Protein AF-A0A1J5WP94-F1 (afdb_monomer_lite)

Sequence (163 aa):
IWAGRVNILELTGYAIQILPKLRIHEENVMEKLWLNADKTEHTSEILKTENNSIWAGRVNILELIGYAIQILPKLRIHEENEMEMFYLNAGQGEHIDEVLEMKNSSIWAGRVKKLSFSDYAIEILPKLRIHGDNVMECFTLDADKTEHTSEILKTENNSIWAG

Secondary structure (DSSP, 8-state):
-EEES-SEEEEEGGGGGGGGG-EE-TT-EEEEEEEEESSGGGTHHHHTSPTT-EEEEEEEEEEEEEGGGGGGGGEEE-TT-EEEEEEEEESSGGGGHHHHTSPTT-EEEEEEEEEEEEEGGGGGGGGEEE-TT---SEEEEE-SSGGGGTTGGGSPTT-----

pLDDT: mean 95.81, std 5.1, range [58.09, 98.88]

Structure (mmCIF, N/CA/C/O backbone):
data_AF-A0A1J5WP94-F1
#
_entry.id   AF-A0A1J5WP94-F1
#
loop_
_atom_site.group_PDB
_atom_site.id
_atom_site.type_symbol
_atom_site.label_atom_id
_atom_site.label_alt_id
_atom_site.label_comp_id
_atom_site.label_asym_id
_atom_site.label_entity_id
_atom_site.label_seq_id
_atom_site.pdbx_PDB_ins_code
_atom_site.Cartn_x
_atom_site.Cartn_y
_atom_site.Cartn_z
_atom_site.occupancy
_atom_site.B_iso_or_equiv
_atom_site.auth_seq_id
_atom_site.auth_comp_id
_atom_site.auth_asym_id
_atom_site.auth_atom_id
_atom_site.pdbx_PDB_model_num
ATOM 1 N N . ILE A 1 1 ? 17.666 1.759 -13.292 1.00 93.44 1 ILE A N 1
ATOM 2 C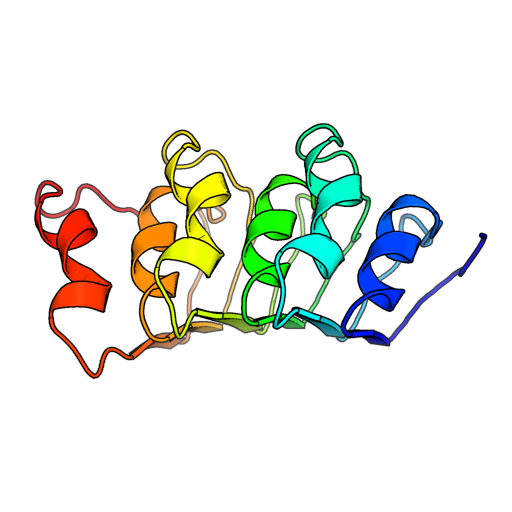 CA . ILE A 1 1 ? 17.885 0.349 -13.686 1.00 93.44 1 ILE A CA 1
ATOM 3 C C . ILE A 1 1 ? 16.705 -0.055 -14.558 1.00 93.44 1 ILE A C 1
ATOM 5 O O . ILE A 1 1 ? 15.580 0.086 -14.101 1.00 93.44 1 ILE A O 1
ATOM 9 N N . TRP A 1 2 ? 16.922 -0.449 -15.816 1.00 92.94 2 TRP A N 1
ATOM 10 C CA . TRP A 1 2 ? 15.832 -0.956 -16.661 1.00 92.94 2 TRP A CA 1
ATOM 11 C C . TRP A 1 2 ? 15.573 -2.418 -16.311 1.00 92.94 2 TRP A C 1
ATOM 13 O O . TRP A 1 2 ? 16.458 -3.246 -16.503 1.00 92.94 2 TRP A O 1
ATOM 23 N N . ALA A 1 3 ? 14.396 -2.704 -15.756 1.00 92.81 3 ALA A N 1
ATOM 24 C CA . ALA A 1 3 ? 13.982 -4.058 -15.394 1.00 92.81 3 ALA A CA 1
ATOM 25 C C . ALA A 1 3 ? 13.162 -4.726 -16.510 1.00 92.81 3 ALA A C 1
ATOM 27 O O . ALA A 1 3 ? 13.008 -5.942 -16.517 1.00 92.81 3 ALA A O 1
ATOM 28 N N . GLY A 1 4 ? 12.658 -3.944 -17.474 1.00 93.75 4 GLY A N 1
ATOM 29 C CA . GLY A 1 4 ? 11.811 -4.467 -18.538 1.00 93.75 4 GLY A CA 1
ATOM 30 C C . GLY A 1 4 ? 10.447 -4.891 -18.009 1.00 93.75 4 GLY A C 1
ATOM 31 O O . GLY A 1 4 ? 9.820 -4.165 -17.235 1.00 93.75 4 GLY A O 1
ATOM 32 N N . ARG A 1 5 ? 9.982 -6.058 -18.457 1.00 94.38 5 ARG A N 1
ATOM 33 C CA . ARG A 1 5 ? 8.777 -6.695 -17.925 1.00 94.38 5 ARG A CA 1
ATOM 34 C C . ARG A 1 5 ? 9.162 -7.562 -16.734 1.00 94.38 5 ARG A C 1
ATOM 36 O O . ARG A 1 5 ? 10.050 -8.403 -16.848 1.00 94.38 5 ARG A O 1
ATOM 43 N N . VAL A 1 6 ? 8.493 -7.348 -15.613 1.00 96.56 6 VAL A N 1
ATOM 44 C CA . VAL A 1 6 ? 8.746 -8.030 -14.347 1.00 96.56 6 VAL A CA 1
ATOM 45 C C . VAL A 1 6 ? 7.481 -8.780 -13.968 1.00 96.56 6 VAL A C 1
ATOM 47 O O . VAL A 1 6 ? 6.450 -8.162 -13.712 1.00 96.56 6 VAL A O 1
ATOM 50 N N . ASN A 1 7 ? 7.567 -10.111 -13.950 1.00 97.38 7 ASN A N 1
ATOM 51 C CA . ASN A 1 7 ? 6.443 -10.958 -13.560 1.00 97.38 7 ASN A CA 1
ATOM 52 C C . ASN A 1 7 ? 6.232 -10.943 -12.040 1.00 97.38 7 ASN A C 1
ATOM 54 O O . ASN A 1 7 ? 5.112 -10.813 -11.571 1.00 97.38 7 ASN A O 1
ATOM 58 N N . ILE A 1 8 ? 7.316 -11.052 -11.271 1.00 98.38 8 ILE A N 1
ATOM 59 C CA . ILE A 1 8 ? 7.300 -11.070 -9.807 1.00 98.38 8 ILE A CA 1
ATOM 60 C C . ILE A 1 8 ? 8.401 -10.130 -9.317 1.00 98.38 8 ILE A C 1
ATOM 62 O O . ILE A 1 8 ? 9.544 -10.238 -9.771 1.00 98.38 8 ILE A O 1
ATOM 66 N N . LEU A 1 9 ? 8.061 -9.215 -8.411 1.00 98.44 9 LEU A N 1
ATOM 67 C CA . LEU A 1 9 ? 9.007 -8.341 -7.725 1.00 98.44 9 LEU A CA 1
ATOM 68 C C . LEU A 1 9 ? 8.888 -8.542 -6.216 1.00 98.44 9 LEU A C 1
ATOM 70 O O . LEU A 1 9 ? 7.891 -8.161 -5.609 1.00 98.44 9 LEU A O 1
ATOM 74 N N . GLU A 1 10 ? 9.936 -9.102 -5.623 1.00 98.56 10 GLU A N 1
ATOM 75 C CA . GLU A 1 10 ? 10.045 -9.334 -4.184 1.00 98.56 10 GLU A CA 1
ATOM 76 C C . GLU A 1 10 ? 11.233 -8.540 -3.645 1.00 98.56 10 GLU A C 1
ATOM 78 O O . GLU A 1 10 ? 12.365 -8.731 -4.095 1.00 98.56 10 GLU A O 1
ATOM 83 N N . LEU A 1 11 ? 10.990 -7.629 -2.701 1.00 98.44 11 LEU A N 1
ATOM 84 C CA . LEU A 1 11 ? 12.043 -6.835 -2.068 1.00 98.44 11 LEU A CA 1
ATOM 85 C C . LEU A 1 11 ? 11.895 -6.882 -0.549 1.00 98.44 11 LEU A C 1
ATOM 87 O O . LEU A 1 11 ? 10.826 -6.612 -0.002 1.00 98.44 11 LEU A O 1
ATOM 91 N N . THR A 1 12 ? 12.997 -7.176 0.136 1.00 98.38 12 THR A N 1
ATOM 92 C CA . THR A 1 12 ? 13.055 -7.241 1.598 1.00 98.38 12 THR A CA 1
ATOM 93 C C . THR A 1 12 ? 14.140 -6.344 2.159 1.00 98.38 12 THR A C 1
ATOM 95 O O . THR A 1 12 ? 15.204 -6.159 1.558 1.00 98.38 12 THR A O 1
ATOM 98 N N . GLY A 1 13 ? 13.874 -5.781 3.333 1.00 98.12 13 GLY A N 1
ATOM 99 C CA . GLY A 1 13 ? 14.828 -4.943 4.046 1.00 98.12 13 GLY A CA 1
ATOM 100 C C . GLY A 1 13 ? 15.383 -3.806 3.182 1.00 98.12 13 GLY A C 1
ATOM 101 O O . GLY A 1 13 ? 14.651 -3.168 2.429 1.00 98.12 13 GLY A O 1
ATOM 102 N N . TYR A 1 14 ? 16.698 -3.575 3.225 1.00 97.69 14 TYR A N 1
ATOM 103 C CA . TYR A 1 14 ? 17.348 -2.522 2.430 1.00 97.69 14 TYR A CA 1
ATOM 104 C C . TYR A 1 14 ? 17.183 -2.662 0.907 1.00 97.69 14 TYR A C 1
ATOM 106 O O . TYR A 1 14 ? 17.337 -1.666 0.198 1.00 97.69 14 TYR A O 1
ATOM 114 N N . ALA A 1 15 ? 16.845 -3.847 0.378 1.00 98.06 15 ALA A N 1
ATOM 115 C CA . ALA A 1 15 ? 16.587 -4.001 -1.055 1.00 98.06 15 ALA A CA 1
ATOM 116 C C . ALA A 1 15 ? 15.371 -3.180 -1.500 1.00 98.06 15 ALA A C 1
ATOM 118 O O . ALA A 1 15 ? 15.317 -2.728 -2.637 1.00 98.06 15 ALA A O 1
ATOM 119 N N . ILE A 1 16 ? 14.425 -2.901 -0.606 1.00 98.06 16 ILE A N 1
ATOM 120 C CA . ILE A 1 16 ? 13.269 -2.060 -0.919 1.00 98.06 16 ILE A CA 1
ATOM 121 C C . ILE A 1 16 ? 13.703 -0.705 -1.492 1.00 98.06 16 ILE A C 1
ATOM 123 O O . ILE A 1 16 ? 13.122 -0.255 -2.477 1.00 98.06 16 ILE A O 1
ATOM 127 N N . GLN A 1 17 ? 14.797 -0.114 -0.997 1.00 96.56 17 GLN A N 1
ATOM 128 C CA . GLN A 1 17 ? 15.313 1.186 -1.446 1.00 96.56 17 GLN A CA 1
ATOM 129 C C . GLN A 1 17 ? 15.704 1.247 -2.936 1.00 96.56 17 GLN A C 1
ATOM 131 O O . GLN A 1 17 ? 15.890 2.340 -3.479 1.00 96.56 17 GLN A O 1
ATOM 136 N N . ILE A 1 18 ? 15.833 0.108 -3.631 1.00 96.56 18 ILE A N 1
ATOM 137 C CA . ILE A 1 18 ? 16.060 0.110 -5.083 1.00 96.56 18 ILE A CA 1
ATOM 138 C C . ILE A 1 18 ? 14.782 0.359 -5.888 1.00 96.56 18 ILE A C 1
ATOM 140 O O . ILE A 1 18 ? 14.888 0.700 -7.066 1.00 96.56 18 ILE A O 1
ATOM 144 N N . LEU A 1 19 ? 13.599 0.242 -5.276 1.00 96.75 19 LEU A N 1
ATOM 145 C CA . LEU A 1 19 ? 12.305 0.333 -5.949 1.00 96.75 19 LEU A CA 1
ATOM 146 C C . LEU A 1 19 ? 12.144 1.618 -6.791 1.00 96.75 19 LEU A C 1
ATOM 148 O O . LEU A 1 19 ? 11.852 1.482 -7.979 1.00 96.75 19 LEU A O 1
ATOM 152 N N . PRO A 1 20 ? 12.451 2.842 -6.301 1.00 96.19 20 PRO A N 1
ATOM 153 C CA . PRO A 1 20 ? 12.352 4.056 -7.125 1.00 96.19 20 PRO A CA 1
ATOM 154 C C . PRO A 1 20 ? 13.340 4.092 -8.301 1.00 96.19 20 PRO A C 1
ATOM 156 O O . PRO A 1 20 ? 13.196 4.881 -9.233 1.00 96.19 20 PRO A O 1
ATOM 159 N N . LYS A 1 21 ? 14.391 3.262 -8.261 1.00 95.69 21 LYS A N 1
ATOM 160 C CA . LYS A 1 21 ? 15.405 3.169 -9.320 1.00 95.69 21 LYS A CA 1
ATOM 161 C C . LYS A 1 21 ? 15.035 2.140 -10.384 1.00 95.69 21 LYS A C 1
ATOM 163 O O . LYS A 1 21 ? 15.693 2.119 -11.434 1.00 95.69 21 LYS A O 1
ATOM 168 N N . LEU A 1 22 ? 14.047 1.282 -10.136 1.00 95.44 22 LEU A N 1
ATOM 169 C CA . LEU A 1 22 ? 13.553 0.321 -11.113 1.00 95.44 22 LEU A CA 1
ATOM 170 C C . LEU A 1 22 ? 12.666 1.036 -12.131 1.00 95.44 22 LEU A C 1
ATOM 172 O O . LEU A 1 22 ? 11.748 1.772 -11.794 1.00 95.44 22 LEU A O 1
ATOM 176 N N . ARG A 1 23 ? 12.958 0.813 -13.409 1.00 94.38 23 ARG A N 1
ATOM 177 C CA . ARG A 1 23 ? 12.088 1.193 -14.517 1.00 94.38 23 ARG A CA 1
ATOM 178 C C . ARG A 1 23 ? 11.430 -0.079 -15.028 1.00 94.38 23 ARG A C 1
ATOM 180 O O . ARG A 1 23 ? 12.096 -0.895 -15.670 1.00 94.38 23 ARG A O 1
ATOM 187 N N . ILE A 1 24 ? 10.161 -0.240 -14.678 1.00 95.00 24 ILE A N 1
ATOM 188 C CA . ILE A 1 24 ? 9.281 -1.306 -15.152 1.00 95.00 24 ILE A CA 1
ATOM 189 C C . ILE A 1 24 ? 8.575 -0.796 -16.409 1.00 95.00 24 ILE A C 1
ATOM 191 O O . ILE A 1 24 ? 8.262 0.391 -16.512 1.00 95.00 24 ILE A O 1
ATOM 195 N N . HIS A 1 25 ? 8.373 -1.678 -17.383 1.00 94.12 25 HIS A N 1
ATOM 196 C CA . HIS A 1 25 ? 7.658 -1.354 -18.612 1.00 94.12 25 HIS A CA 1
ATOM 197 C C . HIS A 1 25 ? 6.246 -0.817 -18.315 1.00 94.12 25 HIS A C 1
ATOM 199 O O . HIS A 1 25 ? 5.583 -1.292 -17.397 1.00 94.12 25 HIS A O 1
ATOM 205 N N . GLU A 1 26 ? 5.776 0.164 -19.089 1.00 90.31 26 GLU A N 1
ATOM 206 C CA . GLU A 1 26 ? 4.457 0.792 -18.888 1.00 90.31 26 GLU A CA 1
ATOM 207 C C . GLU A 1 26 ? 3.314 -0.234 -18.982 1.00 90.31 26 GLU A C 1
ATOM 209 O O . GLU A 1 26 ? 2.532 -0.369 -18.050 1.00 90.31 26 GLU A O 1
ATOM 214 N N . GLU A 1 27 ? 3.341 -1.078 -20.015 1.00 91.44 27 GLU A N 1
ATOM 215 C CA . GLU A 1 27 ? 2.422 -2.215 -20.207 1.00 91.44 27 GLU A CA 1
ATOM 216 C C . GLU A 1 27 ? 2.740 -3.465 -19.358 1.00 91.44 27 GLU A C 1
ATOM 218 O O . GLU A 1 27 ? 2.383 -4.585 -19.730 1.00 91.44 27 GLU A O 1
ATOM 223 N N . ASN A 1 28 ? 3.497 -3.340 -18.264 1.00 93.56 28 ASN A N 1
ATOM 224 C CA . ASN A 1 28 ? 3.779 -4.497 -17.419 1.00 93.56 28 ASN A CA 1
ATOM 225 C C . ASN A 1 28 ? 2.536 -4.909 -16.622 1.00 93.56 28 ASN A C 1
ATOM 227 O O . ASN A 1 28 ? 1.967 -4.102 -15.885 1.00 93.56 28 ASN A O 1
ATOM 231 N N . VAL A 1 29 ? 2.192 -6.191 -16.720 1.00 96.00 29 VAL A N 1
ATOM 232 C CA . VAL A 1 29 ? 1.231 -6.861 -15.842 1.00 96.00 29 VAL A CA 1
ATOM 233 C C . VAL A 1 29 ? 2.034 -7.762 -14.917 1.00 96.00 29 VAL A C 1
ATOM 235 O O . VAL A 1 29 ? 2.534 -8.804 -15.336 1.00 96.00 29 VAL A O 1
ATOM 238 N N . MET A 1 30 ? 2.240 -7.299 -13.690 1.00 97.81 30 MET A N 1
ATOM 239 C CA . MET A 1 30 ? 2.969 -8.016 -12.657 1.00 97.81 30 MET A CA 1
ATOM 240 C C . MET A 1 30 ? 2.024 -8.986 -11.958 1.00 97.81 30 MET A C 1
ATOM 242 O O . MET A 1 30 ? 0.971 -8.581 -11.474 1.00 97.81 30 MET A O 1
ATOM 246 N N . GLU A 1 31 ? 2.420 -10.248 -11.854 1.00 98.62 31 GLU A N 1
ATOM 247 C CA . GLU A 1 31 ? 1.684 -11.242 -11.080 1.00 98.62 31 GLU A CA 1
ATOM 248 C C . GLU A 1 31 ? 1.750 -10.930 -9.581 1.00 98.62 31 GLU A C 1
ATOM 250 O O . GLU A 1 31 ? 0.738 -10.986 -8.890 1.00 98.62 31 GLU A O 1
ATOM 255 N N . LYS A 1 32 ? 2.924 -10.546 -9.067 1.00 98.81 32 LYS A N 1
ATOM 256 C CA . LYS A 1 32 ? 3.094 -10.256 -7.638 1.00 98.81 32 LYS A CA 1
ATOM 257 C C . LYS A 1 32 ? 4.093 -9.137 -7.364 1.00 98.81 32 LYS A C 1
ATOM 259 O O . LYS A 1 32 ? 5.238 -9.212 -7.808 1.00 98.81 32 LYS A O 1
ATOM 264 N N . LEU A 1 33 ? 3.668 -8.158 -6.567 1.00 98.75 33 LEU A N 1
ATOM 265 C CA . LEU A 1 33 ? 4.523 -7.191 -5.882 1.00 98.75 33 LEU A CA 1
ATOM 266 C C . LEU A 1 33 ? 4.496 -7.487 -4.380 1.00 98.75 33 LEU A C 1
ATOM 268 O O . LEU A 1 33 ? 3.463 -7.323 -3.732 1.00 98.75 33 LEU A O 1
ATOM 272 N N . TRP A 1 34 ? 5.634 -7.903 -3.832 1.00 98.81 34 TRP A N 1
ATOM 273 C CA . TRP A 1 34 ? 5.780 -8.229 -2.416 1.00 98.81 34 TRP A CA 1
ATOM 274 C C . TRP A 1 34 ? 6.898 -7.415 -1.779 1.00 98.81 34 TRP A C 1
ATOM 276 O O . TRP A 1 34 ? 8.055 -7.500 -2.201 1.00 98.81 34 TRP A O 1
ATOM 286 N N . LEU A 1 35 ? 6.558 -6.634 -0.756 1.00 98.81 35 LEU A N 1
ATOM 287 C CA . LEU A 1 35 ? 7.509 -5.804 -0.022 1.00 98.81 35 LEU A CA 1
ATOM 288 C C . LEU A 1 35 ? 7.421 -6.113 1.476 1.00 98.81 35 LEU A C 1
ATOM 290 O O . LEU A 1 35 ? 6.339 -6.073 2.061 1.00 98.81 35 LEU A O 1
ATOM 294 N N . ASN A 1 36 ? 8.564 -6.375 2.109 1.00 98.69 36 ASN A N 1
ATOM 295 C CA . ASN A 1 36 ? 8.637 -6.643 3.546 1.00 98.69 36 ASN A CA 1
ATOM 296 C C . ASN A 1 36 ? 9.778 -5.861 4.212 1.00 98.69 36 ASN A C 1
ATOM 298 O O . ASN A 1 36 ? 10.953 -6.037 3.870 1.00 98.69 36 ASN A O 1
ATOM 302 N N . ALA A 1 37 ? 9.429 -5.014 5.179 1.00 98.50 37 ALA A N 1
ATOM 303 C CA . ALA A 1 37 ? 10.382 -4.256 5.978 1.00 98.50 37 ALA A CA 1
ATOM 304 C C . ALA A 1 37 ? 10.048 -4.352 7.469 1.00 98.50 37 ALA A C 1
ATOM 306 O O . ALA A 1 37 ? 8.992 -3.921 7.911 1.00 98.50 37 ALA A O 1
ATOM 307 N N . ASP A 1 38 ? 11.008 -4.829 8.250 1.00 97.56 38 ASP A N 1
ATOM 308 C CA . ASP A 1 38 ? 10.966 -4.959 9.712 1.00 97.56 38 ASP A CA 1
ATOM 309 C C . ASP A 1 38 ? 11.604 -3.769 10.453 1.00 97.56 38 ASP A C 1
ATOM 311 O O . ASP A 1 38 ? 11.635 -3.753 11.679 1.00 97.56 38 ASP A O 1
ATOM 315 N N . LYS A 1 39 ? 12.144 -2.779 9.727 1.00 97.69 39 LYS A N 1
ATOM 316 C CA . LYS A 1 39 ? 12.797 -1.594 10.300 1.00 97.69 39 LYS A CA 1
ATOM 317 C C . LYS A 1 39 ? 12.493 -0.334 9.502 1.00 97.69 39 LYS A C 1
ATOM 319 O O . LYS A 1 39 ? 12.413 -0.387 8.273 1.00 97.69 39 LYS A O 1
ATOM 324 N N . THR A 1 40 ? 12.426 0.804 10.187 1.00 96.38 40 THR A N 1
ATOM 325 C CA . THR A 1 40 ? 12.182 2.118 9.569 1.00 96.38 40 THR A CA 1
ATOM 326 C C . THR A 1 40 ? 13.257 2.505 8.537 1.00 96.38 40 THR A C 1
ATOM 328 O O . THR A 1 40 ? 12.963 3.090 7.493 1.00 96.38 40 THR A O 1
ATOM 331 N N . GLU A 1 41 ? 14.517 2.103 8.738 1.00 97.31 41 GLU A N 1
ATOM 332 C CA . GLU A 1 41 ? 15.621 2.428 7.826 1.00 97.31 41 GLU A CA 1
ATOM 333 C C . GLU A 1 41 ? 15.478 1.766 6.450 1.00 97.31 41 GLU A C 1
ATOM 335 O O . GLU A 1 41 ? 16.082 2.222 5.477 1.00 97.31 41 GLU A O 1
ATOM 340 N N . HIS A 1 42 ? 14.679 0.704 6.338 1.00 98.19 42 HIS A N 1
ATOM 341 C CA . HIS A 1 42 ? 14.441 0.014 5.073 1.00 98.19 42 HIS A CA 1
ATOM 342 C C . HIS A 1 42 ? 13.600 0.849 4.097 1.00 98.19 42 HIS A C 1
ATOM 344 O O . HIS A 1 42 ? 13.737 0.682 2.883 1.00 98.19 42 HIS A O 1
ATOM 350 N N . THR A 1 43 ? 12.786 1.783 4.600 1.00 97.19 43 THR A N 1
ATOM 351 C CA . THR A 1 43 ? 11.870 2.603 3.790 1.00 97.19 43 THR A CA 1
ATOM 352 C C . THR A 1 43 ? 12.212 4.094 3.794 1.00 97.19 43 THR A C 1
ATOM 354 O O . THR A 1 43 ? 11.775 4.806 2.892 1.00 97.19 43 THR A O 1
ATOM 357 N N . SER A 1 44 ? 13.049 4.562 4.724 1.00 94.75 44 SER A N 1
ATOM 358 C CA . SER A 1 44 ? 13.358 5.983 4.966 1.00 94.75 44 SER A CA 1
ATOM 359 C C . SER A 1 44 ? 13.650 6.834 3.719 1.00 94.75 44 SER A C 1
ATOM 361 O O . SER A 1 44 ? 13.134 7.943 3.596 1.00 94.75 44 SER A O 1
ATOM 363 N N . GLU A 1 45 ? 14.445 6.343 2.763 1.00 94.69 45 GLU A N 1
ATOM 364 C CA . GLU A 1 45 ? 14.742 7.084 1.526 1.00 94.69 45 GLU A CA 1
ATOM 365 C C . GLU A 1 45 ? 13.551 7.145 0.561 1.00 94.69 45 GLU A C 1
ATOM 367 O O . GLU A 1 45 ? 13.383 8.131 -0.154 1.00 94.69 45 GLU A O 1
ATOM 372 N N . ILE A 1 46 ? 12.703 6.116 0.549 1.00 96.81 46 ILE A N 1
ATOM 373 C CA . ILE A 1 46 ? 11.500 6.078 -0.289 1.00 96.81 46 ILE A CA 1
ATOM 374 C C . ILE A 1 46 ? 10.443 7.035 0.243 1.00 96.81 46 ILE A C 1
ATOM 376 O O . ILE A 1 46 ? 9.763 7.684 -0.546 1.00 96.81 46 ILE A O 1
ATOM 380 N N . LEU A 1 47 ? 10.315 7.167 1.562 1.00 96.25 47 LEU A N 1
ATOM 381 C CA . LEU A 1 47 ? 9.298 8.037 2.155 1.00 96.25 47 LEU A CA 1
ATOM 382 C C . LEU A 1 47 ? 9.490 9.515 1.789 1.00 96.25 47 LEU A C 1
ATOM 384 O O . LEU A 1 47 ? 8.517 10.259 1.713 1.00 96.25 47 LEU A O 1
ATOM 388 N N . LYS A 1 48 ? 10.723 9.911 1.446 1.00 96.00 48 LYS A N 1
ATOM 389 C CA . LYS A 1 48 ? 11.057 11.249 0.930 1.00 96.00 48 LYS A CA 1
ATOM 390 C C . LYS A 1 48 ? 10.557 11.504 -0.496 1.00 96.00 48 LYS A C 1
ATOM 392 O O . LYS A 1 48 ? 10.631 12.636 -0.968 1.00 96.00 48 LYS A O 1
ATOM 397 N N . THR A 1 49 ? 10.120 10.468 -1.213 1.00 96.69 49 THR A N 1
ATOM 398 C CA . THR A 1 49 ? 9.577 10.610 -2.568 1.00 96.69 49 THR A CA 1
ATOM 399 C C . THR A 1 49 ? 8.141 11.124 -2.536 1.00 96.69 49 THR A C 1
ATOM 401 O O . THR A 1 49 ? 7.422 10.982 -1.544 1.00 96.69 49 THR A O 1
ATOM 404 N N . GLU A 1 50 ? 7.715 11.739 -3.637 1.00 97.69 50 GLU A N 1
ATOM 405 C CA . GLU A 1 50 ? 6.339 12.204 -3.778 1.00 97.69 50 GLU A CA 1
ATOM 406 C C . GLU A 1 50 ? 5.362 11.021 -3.844 1.00 97.69 50 GLU A C 1
ATOM 408 O O . GLU A 1 50 ? 5.687 9.934 -4.335 1.00 97.69 50 GLU A O 1
ATOM 413 N N . ASN A 1 51 ? 4.134 11.240 -3.379 1.00 97.81 51 ASN A N 1
ATOM 414 C CA . ASN A 1 51 ? 3.065 10.257 -3.525 1.00 97.81 51 ASN A CA 1
ATOM 415 C C . ASN A 1 51 ? 2.800 9.977 -5.013 1.00 97.81 51 ASN A C 1
ATOM 417 O O . ASN A 1 51 ? 2.861 10.885 -5.841 1.00 97.81 51 ASN A O 1
ATOM 421 N N . ASN A 1 52 ? 2.476 8.730 -5.354 1.00 97.44 52 ASN A N 1
ATOM 422 C CA . ASN A 1 52 ? 2.304 8.270 -6.739 1.00 97.44 52 ASN A CA 1
ATOM 423 C C . ASN A 1 52 ? 3.531 8.487 -7.661 1.00 97.44 52 ASN A C 1
ATOM 425 O O . ASN A 1 52 ? 3.375 8.576 -8.883 1.00 97.44 52 ASN A O 1
ATOM 429 N N . SER A 1 53 ? 4.751 8.578 -7.121 1.00 97.56 53 SER A N 1
ATOM 430 C CA . SER A 1 53 ? 5.967 8.764 -7.933 1.00 97.56 53 SER A CA 1
ATOM 431 C C . SER A 1 53 ? 6.584 7.454 -8.442 1.00 97.56 53 SER A C 1
ATOM 433 O O . SER A 1 53 ? 7.334 7.468 -9.421 1.00 97.56 53 SER A O 1
ATOM 435 N N . ILE A 1 54 ? 6.258 6.312 -7.829 1.00 97.44 54 ILE A N 1
ATOM 436 C CA . ILE A 1 54 ? 6.852 5.008 -8.152 1.00 97.44 54 ILE A CA 1
ATOM 437 C C . ILE A 1 54 ? 5.892 4.202 -9.024 1.00 97.44 54 ILE A C 1
ATOM 439 O O . ILE A 1 54 ? 4.865 3.732 -8.550 1.00 97.44 54 ILE A O 1
ATOM 443 N N . TRP A 1 55 ? 6.227 3.993 -10.297 1.00 96.75 55 TRP A N 1
ATOM 444 C CA . TRP A 1 55 ? 5.386 3.203 -11.199 1.00 96.75 55 TRP A CA 1
ATOM 445 C C . TRP A 1 55 ? 5.395 1.709 -10.850 1.00 96.75 55 TRP A C 1
ATOM 447 O O . TRP A 1 55 ? 6.413 1.042 -11.034 1.00 96.75 55 TRP A O 1
ATOM 457 N N . ALA A 1 56 ? 4.249 1.187 -10.402 1.00 95.50 56 ALA A N 1
ATOM 458 C CA . ALA A 1 56 ? 4.030 -0.244 -10.175 1.00 95.50 56 ALA A CA 1
ATOM 459 C C . ALA A 1 56 ? 3.368 -0.942 -11.380 1.00 95.50 56 ALA A C 1
ATOM 461 O O . ALA A 1 56 ? 3.492 -2.155 -11.533 1.00 95.50 56 ALA A O 1
ATOM 462 N N . GLY A 1 57 ? 2.706 -0.180 -12.260 1.00 93.88 57 GLY A N 1
ATOM 463 C CA . GLY A 1 57 ? 1.985 -0.725 -13.410 1.00 93.88 57 GLY A CA 1
ATOM 464 C C . GLY A 1 57 ? 0.684 -1.410 -13.012 1.00 93.88 57 GLY A C 1
ATOM 465 O O . GLY A 1 57 ? -0.003 -0.957 -12.090 1.00 93.88 57 GLY A O 1
ATOM 466 N N . ARG A 1 58 ? 0.335 -2.480 -13.733 1.00 97.75 58 ARG A N 1
ATOM 467 C CA . ARG A 1 58 ? -0.743 -3.384 -13.329 1.00 97.75 58 ARG A CA 1
ATOM 468 C C . ARG A 1 58 ? -0.158 -4.467 -12.422 1.00 97.75 58 ARG A C 1
ATOM 470 O O . ARG A 1 58 ? 0.874 -5.044 -12.755 1.00 97.75 58 ARG A O 1
ATOM 477 N N . VAL A 1 59 ? -0.798 -4.724 -11.290 1.00 98.38 59 VAL A N 1
ATOM 478 C CA . VAL A 1 59 ? -0.366 -5.672 -10.259 1.00 98.38 59 VAL A CA 1
ATOM 479 C C . VAL A 1 59 ? -1.549 -6.570 -9.923 1.00 98.38 59 VAL A C 1
ATOM 481 O O . VAL A 1 59 ? -2.604 -6.064 -9.551 1.00 98.38 59 VAL A O 1
ATOM 484 N N . ASN A 1 60 ? -1.373 -7.882 -10.056 1.00 98.62 60 ASN A N 1
ATOM 485 C CA . ASN A 1 60 ? -2.403 -8.868 -9.747 1.00 98.62 60 ASN A CA 1
ATOM 486 C C . ASN A 1 60 ? -2.474 -9.147 -8.231 1.00 98.62 60 ASN A C 1
ATOM 488 O O . ASN A 1 60 ? -3.559 -9.149 -7.651 1.00 98.62 60 ASN A O 1
ATOM 492 N N . ILE A 1 61 ? -1.318 -9.307 -7.576 1.00 98.88 61 ILE A N 1
ATOM 493 C CA . ILE A 1 61 ? -1.195 -9.500 -6.123 1.00 98.88 61 ILE A CA 1
ATOM 494 C C . ILE A 1 61 ? -0.280 -8.428 -5.525 1.00 98.88 61 ILE A C 1
ATOM 496 O O . ILE A 1 61 ? 0.899 -8.347 -5.878 1.00 98.88 61 ILE A O 1
ATOM 500 N N . LEU A 1 62 ? -0.806 -7.633 -4.592 1.00 98.88 62 LEU A N 1
ATOM 501 C CA . LEU A 1 62 ? -0.043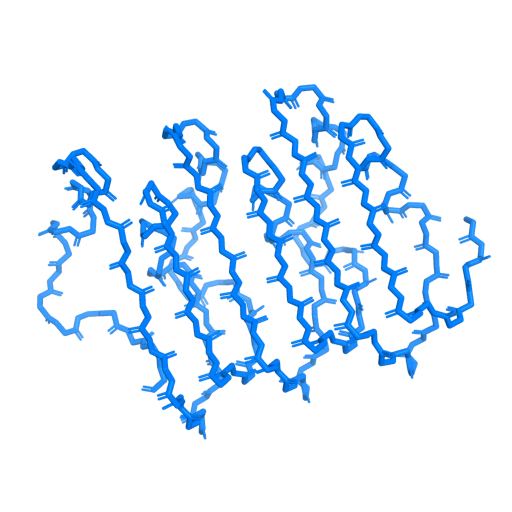 -6.667 -3.802 1.00 98.88 62 LEU A CA 1
ATOM 502 C C . LEU A 1 62 ? -0.003 -7.105 -2.337 1.00 98.88 62 LEU A C 1
ATOM 504 O O . LEU A 1 62 ? -1.038 -7.181 -1.681 1.00 98.88 62 LEU A O 1
ATOM 508 N N . GLU A 1 63 ? 1.197 -7.347 -1.820 1.00 98.88 63 GLU A N 1
ATOM 509 C CA . GLU A 1 63 ? 1.432 -7.761 -0.437 1.00 98.88 63 GLU A CA 1
ATOM 510 C C . GLU A 1 63 ? 2.478 -6.839 0.212 1.00 98.88 63 GLU A C 1
ATOM 512 O O . GLU A 1 63 ? 3.633 -6.799 -0.221 1.00 98.88 63 GLU A O 1
ATOM 517 N N . LEU A 1 64 ? 2.083 -6.104 1.257 1.00 98.88 64 LEU A N 1
ATOM 518 C CA . LEU A 1 64 ? 2.977 -5.221 2.017 1.00 98.88 64 LEU A CA 1
ATOM 519 C C . LEU A 1 64 ? 2.991 -5.619 3.497 1.00 98.88 64 LEU A C 1
ATOM 521 O O . LEU A 1 64 ? 1.940 -5.725 4.131 1.00 98.88 64 LEU A O 1
ATOM 525 N N . ILE A 1 65 ? 4.186 -5.823 4.050 1.00 98.88 65 ILE A N 1
ATOM 526 C CA . ILE A 1 65 ? 4.379 -6.299 5.426 1.00 98.88 65 ILE A CA 1
ATOM 527 C C . ILE A 1 65 ? 5.284 -5.334 6.201 1.00 98.88 65 ILE A C 1
ATOM 529 O O . ILE A 1 65 ? 6.341 -4.917 5.711 1.00 98.88 65 ILE A O 1
ATOM 533 N N . GLY A 1 66 ? 4.869 -4.998 7.423 1.00 98.75 66 GLY A N 1
ATOM 534 C CA . GLY A 1 66 ? 5.616 -4.123 8.325 1.00 98.75 66 GLY A CA 1
ATOM 535 C C . GLY A 1 66 ? 5.733 -2.693 7.795 1.00 98.75 66 GLY A C 1
ATOM 536 O O . GLY A 1 66 ? 4.804 -2.165 7.183 1.00 98.75 66 GLY A O 1
ATOM 537 N N . TYR A 1 67 ? 6.898 -2.066 7.959 1.00 98.62 67 TYR A N 1
ATOM 538 C CA . TYR A 1 67 ? 7.172 -0.707 7.475 1.00 98.62 67 TYR A CA 1
ATOM 539 C C . TYR A 1 67 ? 7.018 -0.545 5.955 1.00 98.62 67 TYR A C 1
ATOM 541 O O . TYR A 1 67 ? 6.897 0.580 5.472 1.00 98.62 67 TYR A O 1
ATOM 549 N N . ALA A 1 68 ? 6.985 -1.635 5.176 1.00 98.75 68 ALA A N 1
ATOM 550 C CA . ALA A 1 68 ? 6.755 -1.560 3.734 1.00 98.75 68 ALA A CA 1
ATOM 551 C C . ALA A 1 68 ? 5.365 -1.000 3.395 1.00 98.75 68 ALA A C 1
ATOM 553 O O . ALA A 1 68 ? 5.170 -0.452 2.312 1.00 98.75 68 ALA A O 1
ATOM 554 N N . ILE A 1 69 ? 4.416 -1.073 4.330 1.00 98.88 69 ILE A N 1
ATOM 555 C CA . ILE A 1 69 ? 3.081 -0.490 4.193 1.00 98.88 69 ILE A CA 1
ATOM 556 C C . ILE A 1 69 ? 3.148 1.030 3.997 1.00 98.88 69 ILE A C 1
ATOM 558 O O . ILE A 1 69 ? 2.387 1.576 3.202 1.00 98.88 69 ILE A O 1
ATOM 562 N N . GLN A 1 70 ? 4.116 1.713 4.614 1.00 98.56 70 GLN A N 1
ATOM 563 C CA . GLN A 1 70 ? 4.312 3.161 4.463 1.00 98.56 70 GLN A CA 1
ATOM 564 C C . GLN A 1 70 ? 4.673 3.579 3.023 1.00 98.56 70 GLN A C 1
ATOM 566 O O . GLN A 1 70 ? 4.548 4.745 2.653 1.00 98.56 70 GLN A O 1
ATOM 571 N N . ILE A 1 71 ? 5.090 2.631 2.175 1.00 98.50 71 ILE A N 1
ATOM 572 C CA . ILE A 1 71 ? 5.383 2.874 0.755 1.00 98.50 71 ILE A CA 1
ATOM 573 C C . ILE A 1 71 ? 4.103 2.912 -0.083 1.00 98.50 71 ILE A C 1
ATOM 575 O O . ILE A 1 71 ? 4.116 3.487 -1.169 1.00 98.50 71 ILE A O 1
ATOM 579 N N . LEU A 1 72 ? 2.992 2.355 0.406 1.00 98.56 72 LEU A N 1
ATOM 580 C CA . LEU A 1 72 ? 1.718 2.298 -0.309 1.00 98.56 72 LEU A CA 1
ATOM 581 C C . LEU A 1 72 ? 1.314 3.631 -0.981 1.00 98.56 72 LEU A C 1
ATOM 583 O O . LEU A 1 72 ? 1.092 3.613 -2.190 1.00 98.56 72 LEU A O 1
ATOM 587 N N . PRO A 1 73 ? 1.284 4.795 -0.294 1.00 98.50 73 PRO A N 1
ATOM 588 C CA . PRO A 1 73 ? 0.954 6.080 -0.929 1.00 98.50 73 PRO A CA 1
ATOM 589 C C . PRO A 1 73 ? 1.968 6.548 -1.991 1.00 98.50 73 PRO A C 1
ATOM 591 O O . PRO A 1 73 ? 1.666 7.433 -2.795 1.00 98.50 73 PRO A O 1
ATOM 594 N N . LYS A 1 74 ? 3.180 5.984 -2.015 1.00 98.44 74 LYS A N 1
ATOM 595 C CA . LYS A 1 74 ? 4.231 6.302 -2.997 1.00 98.44 74 LYS A CA 1
ATOM 596 C C . LYS A 1 74 ? 4.070 5.497 -4.292 1.00 98.44 74 LYS A C 1
ATOM 598 O O . LYS A 1 74 ? 4.546 5.937 -5.342 1.00 98.44 74 LYS A O 1
ATOM 603 N N . LEU A 1 75 ? 3.385 4.351 -4.240 1.00 98.12 75 LEU A N 1
ATOM 604 C CA . LEU A 1 75 ? 3.113 3.505 -5.402 1.00 98.12 75 LEU A CA 1
ATOM 605 C C . LEU A 1 75 ? 2.059 4.141 -6.315 1.00 98.12 75 LEU A C 1
ATOM 607 O O . LEU A 1 75 ? 0.999 4.570 -5.875 1.00 98.12 75 LEU A O 1
ATOM 611 N N . ARG A 1 76 ? 2.337 4.142 -7.617 1.00 97.50 76 ARG A N 1
ATOM 612 C CA . ARG A 1 76 ? 1.400 4.485 -8.685 1.00 97.50 76 ARG A CA 1
ATOM 613 C C . ARG A 1 76 ? 0.964 3.209 -9.388 1.00 97.50 76 ARG A C 1
ATOM 615 O O . ARG A 1 76 ? 1.681 2.685 -10.247 1.00 97.50 76 ARG A O 1
ATOM 622 N N . ILE A 1 77 ? -0.211 2.732 -9.003 1.00 97.38 77 ILE A N 1
ATOM 623 C CA . ILE A 1 77 ? -0.908 1.610 -9.634 1.00 97.38 77 ILE A CA 1
ATOM 624 C C . ILE A 1 77 ? -1.710 2.149 -10.823 1.00 97.38 77 ILE A C 1
ATOM 626 O O . ILE A 1 77 ? -2.258 3.251 -10.760 1.00 97.38 77 ILE A O 1
ATOM 630 N N . HIS A 1 78 ? -1.747 1.392 -11.918 1.00 97.06 78 HIS A N 1
ATOM 631 C CA . HIS A 1 78 ? -2.498 1.761 -13.117 1.00 97.06 78 HIS A CA 1
ATOM 632 C C . HIS A 1 78 ? -3.993 1.985 -12.795 1.00 97.06 78 HIS A C 1
ATOM 634 O O . HIS A 1 78 ? -4.573 1.297 -11.955 1.00 97.06 78 HIS A O 1
ATOM 640 N N . GLU A 1 79 ? -4.643 2.943 -13.459 1.00 93.75 79 GLU A N 1
ATOM 641 C CA . GLU A 1 79 ? -6.052 3.288 -13.195 1.00 93.75 79 GLU A CA 1
ATOM 642 C C . GLU A 1 79 ? -7.014 2.129 -13.506 1.00 93.75 79 GLU A C 1
ATOM 644 O O . GLU A 1 79 ? -7.896 1.816 -12.722 1.00 93.75 79 GLU A O 1
ATOM 649 N N . GLU A 1 80 ? -6.776 1.407 -14.599 1.00 94.56 80 GLU A N 1
ATOM 650 C CA . GLU A 1 80 ? -7.517 0.190 -14.965 1.00 94.56 80 GLU A CA 1
ATOM 651 C C . GLU A 1 80 ? -7.021 -1.093 -14.268 1.00 94.56 80 GLU A C 1
ATOM 653 O O . GLU A 1 80 ? -7.190 -2.192 -14.800 1.00 94.56 80 GLU A O 1
ATOM 658 N N . ASN A 1 81 ? -6.320 -0.988 -13.137 1.00 96.94 81 ASN A N 1
ATOM 659 C CA . ASN A 1 81 ? -5.801 -2.175 -12.468 1.00 96.94 81 ASN A CA 1
ATOM 660 C C . ASN A 1 81 ? -6.914 -3.009 -11.818 1.00 96.94 81 ASN A C 1
ATOM 662 O O . ASN A 1 81 ? -7.747 -2.481 -11.078 1.00 96.94 81 ASN A O 1
ATOM 666 N N . GLU A 1 82 ? -6.846 -4.320 -12.035 1.00 97.12 82 GLU A N 1
ATOM 667 C CA . GLU A 1 82 ? -7.699 -5.331 -11.413 1.00 97.12 82 GLU A CA 1
ATOM 668 C C . GLU A 1 82 ? -6.817 -6.281 -10.605 1.00 97.12 82 GLU A C 1
ATOM 670 O O . GLU A 1 82 ? -6.113 -7.119 -11.164 1.00 97.12 82 GLU A O 1
ATOM 675 N N . MET A 1 83 ? -6.826 -6.105 -9.285 1.00 97.75 83 MET A N 1
ATOM 676 C CA . MET A 1 83 ? -6.115 -6.949 -8.330 1.00 97.75 83 MET A CA 1
ATOM 677 C C . MET A 1 83 ? -6.964 -8.162 -7.960 1.00 97.75 83 MET A C 1
ATOM 679 O O . MET A 1 83 ? -8.099 -8.029 -7.492 1.00 97.75 83 MET A O 1
ATOM 683 N N . GLU A 1 84 ? -6.374 -9.347 -8.071 1.00 98.62 84 GLU A N 1
ATOM 684 C CA . GLU A 1 84 ? -6.904 -10.550 -7.440 1.00 98.62 84 GLU A CA 1
ATOM 685 C C . GLU A 1 84 ? -6.788 -10.455 -5.913 1.00 98.62 84 GLU A C 1
ATOM 687 O O . GLU A 1 84 ? -7.727 -10.833 -5.213 1.00 98.62 84 GLU A O 1
ATOM 692 N N . MET A 1 85 ? -5.682 -9.911 -5.386 1.00 98.62 85 MET A N 1
ATOM 693 C CA . MET A 1 85 ? -5.451 -9.819 -3.941 1.00 98.62 85 MET A CA 1
ATOM 694 C C . MET A 1 85 ? -4.689 -8.555 -3.531 1.00 98.62 85 MET A C 1
ATOM 696 O O . MET A 1 85 ? -3.627 -8.250 -4.073 1.00 98.62 85 MET A O 1
ATOM 700 N N . PHE A 1 86 ? -5.204 -7.871 -2.508 1.00 98.69 86 PHE A N 1
ATOM 701 C CA . PHE A 1 86 ? -4.525 -6.789 -1.806 1.00 98.69 86 PHE A CA 1
ATOM 702 C C . PHE A 1 86 ? -4.422 -7.117 -0.311 1.00 98.69 86 PHE A C 1
ATOM 704 O O . PHE A 1 86 ? -5.431 -7.175 0.397 1.00 98.69 86 PHE A O 1
ATOM 711 N N . TYR A 1 87 ? -3.196 -7.348 0.158 1.00 98.88 87 TYR A N 1
ATOM 712 C CA . TYR A 1 87 ? -2.897 -7.788 1.516 1.00 98.88 87 TYR A CA 1
ATOM 713 C C . TYR A 1 87 ? -1.929 -6.850 2.237 1.00 98.88 87 TYR A C 1
ATOM 715 O O . TYR A 1 87 ? -0.873 -6.496 1.706 1.00 98.88 87 TYR A O 1
ATOM 723 N N . LEU A 1 88 ? -2.283 -6.496 3.472 1.00 98.88 88 LEU A N 1
ATOM 724 C CA . LEU A 1 88 ? -1.467 -5.686 4.373 1.00 98.88 88 LEU A CA 1
ATOM 725 C C . LEU A 1 88 ? -1.363 -6.376 5.738 1.00 98.88 88 LEU A C 1
ATOM 727 O O . LEU A 1 88 ? -2.375 -6.797 6.297 1.00 98.88 88 LEU A O 1
ATOM 731 N N . ASN A 1 89 ? -0.155 -6.439 6.297 1.00 98.69 89 ASN A N 1
ATOM 732 C CA . ASN A 1 89 ? 0.088 -6.962 7.643 1.00 98.69 89 ASN A CA 1
ATOM 733 C C . ASN A 1 89 ? 0.951 -5.996 8.460 1.00 98.69 89 ASN A C 1
ATOM 735 O O . ASN A 1 89 ? 2.130 -5.792 8.148 1.00 98.69 89 ASN A O 1
ATOM 739 N N . ALA A 1 90 ? 0.366 -5.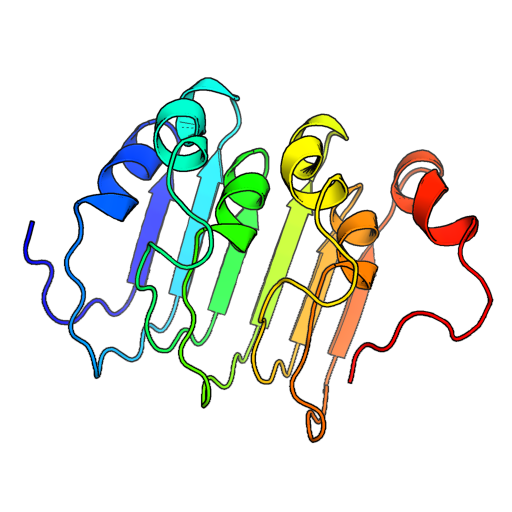424 9.514 1.00 98.56 90 ALA A N 1
ATOM 740 C CA . ALA A 1 90 ? 1.038 -4.479 10.396 1.00 98.56 90 ALA A CA 1
ATOM 741 C C . ALA A 1 90 ? 0.972 -4.927 11.860 1.00 98.56 90 ALA A C 1
ATOM 743 O O . ALA A 1 90 ? 0.136 -4.450 12.619 1.00 98.56 90 ALA A O 1
ATOM 744 N N . GLY A 1 91 ? 1.921 -5.754 12.299 1.00 98.06 91 GLY A N 1
ATOM 745 C CA . GLY A 1 91 ? 1.979 -6.199 13.702 1.00 98.06 91 GLY A CA 1
ATOM 746 C C . GLY A 1 91 ? 2.277 -5.106 14.749 1.00 98.06 91 GLY A C 1
ATOM 747 O O . GLY A 1 91 ? 2.248 -5.381 15.947 1.00 98.06 91 GLY A O 1
ATOM 748 N N . GLN A 1 92 ? 2.587 -3.874 14.329 1.00 97.88 92 GLN A N 1
ATOM 749 C CA . GLN A 1 92 ? 2.888 -2.728 15.193 1.00 97.88 92 GLN A CA 1
ATOM 750 C C . GLN A 1 92 ? 2.265 -1.456 14.605 1.00 97.88 92 GLN A C 1
ATOM 752 O O . GLN A 1 92 ? 2.247 -1.296 13.384 1.00 97.88 92 GLN A O 1
ATOM 757 N N . GLY A 1 93 ? 1.803 -0.538 15.462 1.00 97.25 93 GLY A N 1
ATOM 758 C CA . GLY A 1 93 ? 1.179 0.721 15.026 1.00 97.25 93 GLY A CA 1
ATOM 759 C C . GLY A 1 93 ? 2.112 1.606 14.195 1.00 97.25 93 GLY A C 1
ATOM 760 O O . GLY A 1 93 ? 1.702 2.149 13.177 1.00 97.25 93 GLY A O 1
ATOM 761 N N . GLU A 1 94 ? 3.403 1.634 14.529 1.00 97.56 94 GLU A N 1
ATOM 762 C CA . GLU A 1 94 ? 4.407 2.413 13.789 1.00 97.56 94 GLU A CA 1
ATOM 763 C C . GLU A 1 94 ? 4.543 2.010 12.310 1.00 97.56 94 GLU A C 1
ATOM 765 O O . GLU A 1 94 ? 4.977 2.805 11.479 1.00 97.56 94 GLU A O 1
ATOM 770 N N . HIS A 1 95 ? 4.126 0.797 11.930 1.00 98.62 95 HIS A N 1
ATOM 771 C CA . HIS A 1 95 ? 4.145 0.352 10.535 1.00 98.62 95 HIS A CA 1
ATOM 772 C C . HIS A 1 95 ? 3.212 1.162 9.624 1.00 98.62 95 HIS A C 1
ATOM 774 O O . HIS A 1 95 ? 3.367 1.102 8.404 1.00 98.62 95 HIS A O 1
ATOM 780 N N . ILE A 1 96 ? 2.254 1.906 10.186 1.00 98.31 96 ILE A N 1
ATOM 781 C CA . ILE A 1 96 ? 1.206 2.592 9.421 1.00 98.31 96 ILE A CA 1
ATOM 782 C C . ILE A 1 96 ? 1.160 4.109 9.629 1.00 98.31 96 ILE A C 1
ATOM 784 O O . ILE A 1 96 ? 0.349 4.757 8.971 1.00 98.31 96 ILE A O 1
ATOM 788 N N . ASP A 1 97 ? 2.022 4.682 10.475 1.00 96.31 97 ASP A N 1
ATOM 789 C CA . ASP A 1 97 ? 1.984 6.106 10.859 1.00 96.31 97 ASP A CA 1
ATOM 790 C C . ASP A 1 97 ? 1.897 7.054 9.649 1.00 96.31 97 ASP A C 1
ATOM 792 O O . ASP A 1 97 ? 0.951 7.833 9.538 1.00 96.31 97 ASP A O 1
ATOM 796 N N . GLU A 1 98 ? 2.806 6.907 8.676 1.00 95.88 98 GLU A N 1
ATOM 797 C CA . GLU A 1 98 ? 2.814 7.696 7.427 1.00 95.88 98 GLU A CA 1
ATOM 798 C C . GLU A 1 98 ? 1.477 7.601 6.667 1.00 95.88 98 GLU A C 1
ATOM 800 O O . GLU A 1 98 ? 1.005 8.562 6.060 1.00 95.88 98 GLU A O 1
ATOM 805 N N . VAL A 1 99 ? 0.845 6.425 6.683 1.00 98.12 99 VAL A N 1
ATOM 806 C CA . VAL A 1 99 ? -0.416 6.190 5.971 1.00 98.12 99 VAL A CA 1
ATOM 807 C C . VAL A 1 99 ? -1.587 6.825 6.720 1.00 98.12 99 VAL A C 1
ATOM 809 O O . VAL A 1 99 ? -2.513 7.338 6.091 1.00 98.12 99 VAL A O 1
ATOM 812 N N . LEU A 1 100 ? -1.558 6.843 8.053 1.00 96.69 100 LEU A N 1
ATOM 813 C CA . LEU A 1 100 ? -2.621 7.438 8.863 1.00 96.69 100 LEU A CA 1
ATOM 814 C C . LEU A 1 100 ? -2.709 8.960 8.717 1.00 96.69 100 LEU A C 1
ATOM 816 O O . LEU A 1 100 ? -3.813 9.512 8.772 1.00 96.69 100 LEU A O 1
ATOM 820 N N . GLU A 1 101 ? -1.586 9.622 8.442 1.00 96.12 101 GLU A N 1
ATOM 821 C CA . GLU A 1 101 ? -1.529 11.059 8.150 1.00 96.12 101 GLU A CA 1
ATOM 822 C C . GLU A 1 101 ? -2.190 11.431 6.813 1.00 96.12 101 GLU A C 1
ATOM 824 O O . GLU A 1 101 ? -2.511 12.597 6.554 1.00 96.12 101 GLU A O 1
ATOM 829 N N . MET A 1 102 ? -2.448 10.444 5.951 1.00 97.00 102 MET A N 1
ATOM 830 C CA . MET A 1 102 ? -3.067 10.687 4.658 1.00 97.00 102 MET A CA 1
ATOM 831 C C . MET A 1 102 ? -4.542 11.069 4.789 1.00 97.00 102 MET A C 1
ATOM 833 O O . MET A 1 102 ? -5.261 10.678 5.712 1.00 97.00 102 MET A O 1
ATOM 837 N N . LYS A 1 103 ? -5.034 11.836 3.813 1.00 95.94 103 LYS A N 1
ATOM 838 C CA . LYS A 1 103 ? -6.466 12.137 3.717 1.00 95.94 103 LYS A CA 1
ATOM 839 C C . LYS A 1 103 ? -7.248 10.855 3.431 1.00 95.94 103 LYS A C 1
ATOM 841 O O . LYS A 1 103 ? -6.754 9.961 2.742 1.00 95.94 103 LYS A O 1
ATOM 846 N N . ASN A 1 104 ? -8.482 10.789 3.918 1.00 94.06 104 ASN A N 1
ATOM 847 C CA . ASN A 1 104 ? -9.376 9.685 3.581 1.00 94.06 104 ASN A CA 1
ATOM 848 C C . ASN A 1 104 ? -9.572 9.605 2.059 1.00 94.06 104 ASN A C 1
ATOM 850 O O . ASN A 1 104 ? -9.586 10.633 1.376 1.00 94.06 104 ASN A O 1
ATOM 854 N N . SER A 1 105 ? -9.672 8.382 1.542 1.00 94.38 105 SER A N 1
ATOM 855 C CA . SER A 1 105 ? -9.828 8.088 0.112 1.00 94.38 105 SER A CA 1
ATOM 856 C C . SER A 1 105 ? -8.786 8.753 -0.803 1.00 94.38 105 SER A C 1
ATOM 858 O O . SER A 1 105 ? -9.097 9.139 -1.934 1.00 94.38 105 SER A O 1
ATOM 860 N N . SER A 1 106 ? -7.544 8.903 -0.332 1.00 96.19 106 SER A N 1
ATOM 861 C CA . SER A 1 106 ? -6.453 9.502 -1.117 1.00 96.19 106 SER A CA 1
ATOM 862 C C . SER A 1 106 ? -5.526 8.480 -1.779 1.00 96.19 106 SER A C 1
ATOM 864 O O . SER A 1 106 ? -4.805 8.839 -2.709 1.00 96.19 106 SER A O 1
ATOM 866 N N . ILE A 1 107 ? -5.568 7.215 -1.352 1.00 97.56 107 ILE A N 1
ATOM 867 C CA . ILE A 1 107 ? -4.696 6.148 -1.852 1.00 97.56 107 ILE A CA 1
ATOM 868 C C . ILE A 1 107 ? -5.460 5.296 -2.862 1.00 97.56 107 ILE A C 1
ATOM 870 O O . ILE A 1 107 ? -6.430 4.632 -2.510 1.00 97.56 107 ILE A O 1
ATOM 874 N N . TRP A 1 108 ? -5.029 5.300 -4.122 1.00 97.00 108 TRP A N 1
ATOM 875 C CA . TRP A 1 108 ? -5.676 4.520 -5.175 1.00 97.00 108 TRP A CA 1
ATOM 876 C C . TRP A 1 108 ? -5.324 3.031 -5.091 1.00 97.00 108 TRP A C 1
ATOM 878 O O . TRP A 1 108 ? -4.156 2.673 -5.214 1.00 97.00 108 TRP A O 1
ATOM 888 N N . ALA A 1 109 ? -6.339 2.175 -4.942 1.00 95.56 109 ALA A N 1
ATOM 889 C CA . ALA A 1 109 ? -6.180 0.718 -4.916 1.00 95.56 109 ALA A CA 1
ATOM 890 C C . ALA A 1 109 ? -6.708 0.013 -6.182 1.00 95.56 109 ALA A C 1
ATOM 892 O O . ALA A 1 109 ? -6.489 -1.182 -6.342 1.00 95.56 109 ALA A O 1
ATOM 893 N N . GLY A 1 110 ? -7.384 0.715 -7.098 1.00 94.88 110 GLY A N 1
ATOM 894 C CA . GLY A 1 110 ? -7.985 0.079 -8.276 1.00 94.88 110 GLY A CA 1
ATOM 895 C C . GLY A 1 110 ? -9.226 -0.750 -7.943 1.00 94.88 110 GLY A C 1
ATOM 896 O O . GLY A 1 110 ? -9.938 -0.469 -6.975 1.00 94.88 110 GLY A O 1
ATOM 897 N N . ARG A 1 111 ? -9.492 -1.765 -8.769 1.00 97.38 111 ARG A N 1
ATOM 898 C CA . ARG A 1 111 ? -10.446 -2.839 -8.467 1.00 97.38 111 ARG A CA 1
ATOM 899 C C . ARG A 1 111 ? -9.722 -3.951 -7.710 1.00 97.38 111 ARG A C 1
ATOM 901 O O . ARG A 1 111 ? -8.606 -4.308 -8.077 1.00 97.38 111 ARG A O 1
ATOM 908 N N . VAL A 1 112 ? -10.345 -4.489 -6.667 1.00 97.62 112 VAL A N 1
ATOM 909 C CA . VAL A 1 112 ? -9.785 -5.505 -5.770 1.00 97.62 112 VAL A CA 1
ATOM 910 C C . VAL A 1 112 ? -10.840 -6.576 -5.510 1.00 97.62 112 VAL A C 1
ATOM 912 O O . VAL A 1 112 ? -11.885 -6.295 -4.918 1.00 97.62 112 VAL A O 1
ATOM 915 N N . LYS A 1 113 ? -10.549 -7.816 -5.911 1.00 98.12 113 LYS A N 1
ATOM 916 C CA . LYS A 1 113 ? -11.423 -8.965 -5.638 1.00 98.12 113 LYS A CA 1
ATOM 917 C C . LYS A 1 113 ? -11.314 -9.457 -4.201 1.00 98.12 113 LYS A C 1
ATOM 919 O O . LYS A 1 113 ? -12.335 -9.767 -3.593 1.00 98.12 113 LYS A O 1
ATOM 924 N N . LYS A 1 114 ? -10.093 -9.544 -3.664 1.00 98.50 114 LYS A N 1
ATOM 925 C CA . LYS A 1 114 ? -9.832 -9.991 -2.290 1.00 98.50 114 LYS A CA 1
ATOM 926 C C . LYS A 1 114 ? -9.024 -8.947 -1.541 1.00 98.50 114 LYS A C 1
ATOM 928 O O . LYS A 1 114 ? -7.869 -8.700 -1.881 1.00 98.50 114 LYS A O 1
ATOM 933 N N . LEU A 1 115 ? -9.622 -8.356 -0.517 1.00 98.19 115 LEU A N 1
ATOM 934 C CA . LEU A 1 115 ? -8.946 -7.421 0.374 1.00 98.19 115 LEU A CA 1
ATOM 935 C C . LEU A 1 115 ? -8.794 -8.069 1.747 1.00 98.19 115 LEU A C 1
ATOM 937 O O . LEU A 1 115 ? -9.776 -8.536 2.320 1.00 98.19 115 LEU A O 1
ATOM 941 N N . SER A 1 116 ? -7.566 -8.133 2.258 1.00 98.44 116 SER A N 1
ATOM 942 C CA . SER A 1 116 ? -7.271 -8.824 3.514 1.00 98.44 116 SER A CA 1
ATOM 943 C C . SER A 1 116 ? -6.261 -8.049 4.344 1.00 98.44 116 SER A C 1
ATOM 945 O O . SER A 1 116 ? -5.083 -8.039 3.996 1.00 98.44 116 SER A O 1
ATOM 947 N N . PHE A 1 117 ? -6.690 -7.440 5.448 1.00 98.50 117 PHE A N 1
ATOM 948 C CA . PHE A 1 117 ? -5.805 -6.695 6.351 1.00 98.50 117 PHE A CA 1
ATOM 949 C C . PHE A 1 117 ? -5.723 -7.356 7.722 1.00 98.50 117 PHE A C 1
ATOM 951 O O . PHE A 1 117 ? -6.734 -7.801 8.264 1.00 98.50 117 PHE A O 1
ATOM 958 N N . SER A 1 118 ? -4.512 -7.389 8.272 1.00 98.50 118 SER A N 1
ATOM 959 C CA . SER A 1 118 ? -4.221 -7.967 9.583 1.00 98.50 118 SER A CA 1
ATOM 960 C C . SER A 1 118 ? -3.615 -6.930 10.528 1.00 98.50 118 SER A C 1
ATOM 962 O O . SER A 1 118 ? -2.807 -6.087 10.117 1.00 98.50 118 SER A O 1
ATOM 964 N N . ASP A 1 119 ? -3.973 -7.043 11.803 1.00 98.31 119 ASP A N 1
ATOM 965 C CA . ASP A 1 119 ? -3.505 -6.209 12.905 1.00 98.31 119 ASP A CA 1
ATOM 966 C C . ASP A 1 119 ? -3.766 -4.713 12.661 1.00 98.31 119 ASP A C 1
ATOM 968 O O . ASP A 1 119 ? -4.856 -4.331 12.234 1.00 98.31 119 ASP A O 1
ATOM 972 N N . TYR A 1 120 ? -2.784 -3.839 12.907 1.00 98.50 120 TYR A N 1
ATOM 973 C CA . TYR A 1 120 ? -2.950 -2.393 12.752 1.00 98.50 120 TYR A CA 1
ATOM 974 C C . TYR A 1 120 ? -3.304 -1.980 11.314 1.00 98.50 120 TYR A C 1
ATOM 976 O O . TYR A 1 120 ? -3.841 -0.898 11.107 1.00 98.50 120 TYR A O 1
ATOM 984 N N . ALA A 1 121 ? -3.076 -2.826 10.301 1.00 98.50 121 ALA A N 1
ATOM 985 C CA . ALA A 1 121 ? -3.324 -2.471 8.904 1.00 98.50 121 ALA A CA 1
ATOM 986 C C . ALA A 1 121 ? -4.808 -2.189 8.612 1.00 98.50 121 ALA A C 1
ATOM 988 O O . ALA A 1 121 ? -5.125 -1.526 7.627 1.00 98.50 121 ALA A O 1
ATOM 989 N N . ILE A 1 122 ? -5.715 -2.641 9.480 1.00 98.06 122 ILE A N 1
ATOM 990 C CA . ILE A 1 122 ? -7.148 -2.339 9.410 1.00 98.06 122 ILE A CA 1
ATOM 991 C C . ILE A 1 122 ? -7.400 -0.825 9.446 1.00 98.06 122 ILE A C 1
ATOM 993 O O . ILE A 1 122 ? -8.261 -0.324 8.723 1.00 98.06 122 ILE A O 1
ATOM 997 N N . GLU A 1 123 ? -6.602 -0.077 10.209 1.00 97.62 123 GLU A N 1
ATOM 998 C CA . GLU A 1 123 ? -6.723 1.379 10.355 1.00 97.62 123 GLU A CA 1
ATOM 999 C C . GLU A 1 123 ? -6.472 2.147 9.041 1.00 97.62 123 GLU A C 1
ATOM 1001 O O . GLU A 1 123 ? -6.819 3.322 8.912 1.00 97.62 123 GLU A O 1
ATOM 1006 N N . ILE A 1 124 ? -5.910 1.485 8.022 1.00 97.62 124 ILE A N 1
ATOM 1007 C CA . ILE A 1 124 ? -5.668 2.069 6.696 1.00 97.62 124 ILE A CA 1
ATOM 1008 C C . ILE A 1 124 ? -6.939 2.116 5.845 1.00 97.62 124 ILE A C 1
ATOM 1010 O O . ILE A 1 124 ? -7.002 2.916 4.911 1.00 97.62 124 ILE A O 1
ATOM 1014 N N . LEU A 1 125 ? -7.973 1.323 6.152 1.00 96.00 125 LEU A N 1
ATOM 1015 C CA . LEU A 1 125 ? -9.188 1.233 5.330 1.00 96.00 125 LEU A CA 1
ATOM 1016 C C . LEU A 1 125 ? -9.768 2.595 4.906 1.00 96.00 125 LEU A C 1
ATOM 1018 O O . LEU A 1 125 ? -9.982 2.779 3.706 1.00 96.00 125 LEU A O 1
ATOM 1022 N N . PRO A 1 126 ? -9.953 3.593 5.800 1.00 95.38 126 PRO A N 1
ATOM 1023 C CA . PRO A 1 126 ? -10.508 4.892 5.410 1.00 95.38 126 PRO A CA 1
ATOM 1024 C C . PRO A 1 126 ? -9.630 5.668 4.418 1.00 95.38 126 PRO A C 1
ATOM 1026 O O . PRO A 1 126 ? -10.096 6.603 3.766 1.00 95.38 126 PRO A O 1
ATOM 1029 N N . LYS A 1 127 ? -8.339 5.333 4.321 1.00 96.88 127 LYS A N 1
ATOM 1030 C CA . LYS A 1 127 ? -7.358 6.009 3.459 1.00 96.88 127 LYS A CA 1
ATOM 1031 C C . LYS A 1 127 ? -7.421 5.521 2.018 1.00 96.88 127 LYS A C 1
ATOM 1033 O O . LYS A 1 127 ? -6.998 6.244 1.112 1.00 96.88 127 LYS A O 1
ATOM 1038 N N . LEU A 1 128 ? -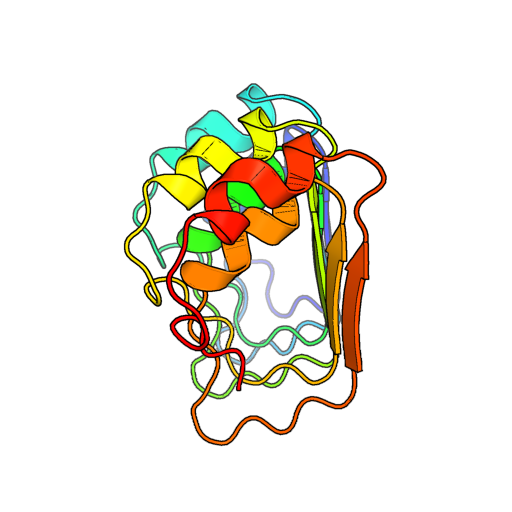7.976 4.332 1.803 1.00 96.19 128 LEU A N 1
ATOM 1039 C CA . LEU A 1 128 ? -8.074 3.710 0.493 1.00 96.19 128 LEU A CA 1
ATOM 1040 C C . LEU A 1 128 ? -9.226 4.283 -0.328 1.00 96.19 128 LEU A C 1
ATOM 1042 O O . LEU A 1 128 ? -10.286 4.653 0.175 1.00 96.19 128 LEU A O 1
ATOM 1046 N N . ARG A 1 129 ? -8.995 4.333 -1.634 1.00 95.38 129 ARG A N 1
ATOM 1047 C CA . ARG A 1 129 ? -9.975 4.617 -2.670 1.00 95.38 129 ARG A CA 1
ATOM 1048 C C . ARG A 1 129 ? -9.985 3.440 -3.633 1.00 95.38 129 ARG A C 1
ATOM 1050 O O . ARG A 1 129 ? -9.071 3.284 -4.444 1.00 95.38 129 ARG A O 1
ATOM 1057 N N . ILE A 1 130 ? -11.022 2.626 -3.510 1.00 95.06 130 ILE A N 1
ATOM 1058 C CA . ILE A 1 130 ? -11.331 1.522 -4.420 1.00 95.06 130 ILE A CA 1
ATOM 1059 C C . ILE A 1 130 ? -12.132 2.082 -5.612 1.00 95.06 130 ILE A C 1
ATOM 1061 O O . ILE A 1 130 ? -12.664 3.193 -5.555 1.00 95.06 130 ILE A O 1
ATOM 1065 N N . HIS A 1 131 ? -12.149 1.396 -6.750 1.00 95.06 131 HIS A N 1
ATOM 1066 C CA . HIS A 1 131 ? -12.925 1.845 -7.907 1.00 95.06 131 HIS A CA 1
ATOM 1067 C C . HIS A 1 131 ? -14.440 1.704 -7.656 1.00 95.06 131 HIS A C 1
ATOM 1069 O O . HIS A 1 131 ? -14.880 0.704 -7.101 1.00 95.06 131 HIS A O 1
ATOM 1075 N N . GLY A 1 132 ? -15.246 2.689 -8.075 1.00 90.81 132 GLY A N 1
ATOM 1076 C CA . GLY A 1 132 ? -16.687 2.788 -7.763 1.00 90.81 132 GLY A CA 1
ATOM 1077 C C . GLY A 1 132 ? -17.596 1.676 -8.306 1.00 90.81 132 GLY A C 1
ATOM 1078 O O . GLY A 1 132 ? -18.762 1.615 -7.940 1.00 90.81 132 GLY A O 1
ATOM 1079 N N . ASP A 1 133 ? -17.080 0.826 -9.192 1.00 91.88 133 ASP A N 1
ATOM 1080 C CA . ASP A 1 133 ? -17.769 -0.337 -9.771 1.00 91.88 133 ASP A CA 1
ATOM 1081 C C . ASP A 1 133 ? -17.177 -1.670 -9.280 1.00 91.88 133 ASP A C 1
ATOM 1083 O O . ASP A 1 133 ? -17.442 -2.722 -9.863 1.00 91.88 133 ASP A O 1
ATOM 1087 N N . ASN A 1 134 ? -16.334 -1.629 -8.242 1.00 95.06 134 ASN A N 1
ATOM 1088 C CA . ASN A 1 134 ? -15.648 -2.806 -7.742 1.00 95.06 134 ASN A CA 1
ATOM 1089 C C . ASN A 1 134 ? -16.642 -3.846 -7.218 1.00 95.06 134 ASN A C 1
ATOM 1091 O O . ASN A 1 134 ? -17.490 -3.549 -6.382 1.00 95.06 134 ASN A O 1
ATOM 1095 N N . VAL A 1 135 ? -16.472 -5.093 -7.649 1.00 93.81 135 VAL A N 1
ATOM 1096 C CA . VAL A 1 135 ? -17.198 -6.240 -7.098 1.00 93.81 135 VAL A CA 1
ATOM 1097 C C . VAL A 1 135 ? -16.207 -7.069 -6.293 1.00 93.81 135 VAL A C 1
ATOM 1099 O O . VAL A 1 135 ? -15.409 -7.817 -6.856 1.00 93.81 135 VAL A O 1
ATOM 1102 N N . MET A 1 136 ? -16.235 -6.902 -4.971 1.00 94.81 136 MET A N 1
ATOM 1103 C CA . MET A 1 136 ? -15.350 -7.628 -4.063 1.00 94.81 136 MET A CA 1
ATOM 1104 C C . MET A 1 136 ? -15.917 -9.019 -3.758 1.00 94.81 136 MET A C 1
ATOM 1106 O O . MET A 1 136 ? -17.066 -9.156 -3.344 1.00 94.81 136 MET A O 1
ATOM 1110 N N . GLU A 1 137 ? -15.102 -10.054 -3.946 1.00 97.06 137 GLU A N 1
ATOM 1111 C CA . GLU A 1 137 ? -15.450 -11.444 -3.635 1.00 97.06 137 GLU A CA 1
ATOM 1112 C C . GLU A 1 137 ? -15.203 -11.772 -2.158 1.00 97.06 137 GLU A C 1
ATOM 1114 O O . GLU A 1 137 ? -15.946 -12.544 -1.553 1.00 97.06 137 GLU A O 1
ATOM 1119 N N . CYS A 1 138 ? -14.141 -11.207 -1.575 1.00 96.44 138 CYS A N 1
ATOM 1120 C CA . CYS A 1 138 ? -13.740 -11.479 -0.201 1.00 96.44 138 CYS A CA 1
ATOM 1121 C C . CYS A 1 138 ? -13.185 -10.223 0.471 1.00 96.44 138 CYS A C 1
ATOM 1123 O O . CYS A 1 138 ? -12.299 -9.559 -0.069 1.00 96.44 138 CYS A O 1
ATOM 1125 N N . PHE A 1 139 ? -13.683 -9.944 1.673 1.00 96.19 139 PHE A N 1
ATOM 1126 C CA . PHE A 1 139 ? -13.196 -8.875 2.530 1.00 96.19 139 PHE A CA 1
ATOM 1127 C C . PHE A 1 139 ? -12.895 -9.442 3.918 1.00 96.19 139 PHE A C 1
ATOM 1129 O O . PHE A 1 139 ? -13.812 -9.837 4.639 1.00 96.19 139 PHE A O 1
ATOM 1136 N N . THR A 1 140 ? -11.614 -9.501 4.274 1.00 97.69 140 THR A N 1
ATOM 1137 C CA . THR A 1 140 ? -11.134 -10.102 5.521 1.00 97.69 140 THR A CA 1
ATOM 1138 C C . THR A 1 140 ? -10.411 -9.060 6.360 1.00 97.69 140 THR A C 1
ATOM 1140 O O . THR A 1 140 ? -9.502 -8.384 5.881 1.00 97.69 140 THR A O 1
ATOM 1143 N N . LEU A 1 141 ? -10.794 -8.960 7.629 1.00 97.56 141 LEU A N 1
ATOM 1144 C CA . LEU A 1 141 ? -10.118 -8.153 8.638 1.00 97.56 141 LEU A CA 1
ATOM 1145 C C . LEU A 1 141 ? -9.804 -9.058 9.820 1.00 97.56 141 LEU A C 1
ATOM 1147 O O . LEU A 1 141 ? -10.714 -9.690 10.356 1.00 97.56 141 LEU A O 1
ATOM 1151 N N . ASP A 1 142 ? -8.533 -9.128 10.192 1.00 97.75 142 ASP A N 1
ATOM 1152 C CA . ASP A 1 142 ? -8.053 -9.995 11.263 1.00 97.75 142 ASP A CA 1
ATOM 1153 C C . ASP A 1 142 ? -7.360 -9.166 12.345 1.00 97.75 142 ASP A C 1
ATOM 1155 O O . ASP A 1 142 ? -6.386 -8.465 12.070 1.00 97.75 142 ASP A O 1
ATOM 1159 N N . ALA A 1 143 ? -7.894 -9.196 13.564 1.00 96.81 143 ALA A N 1
ATOM 1160 C CA . ALA A 1 143 ? -7.409 -8.403 14.684 1.00 96.81 143 ALA A CA 1
ATOM 1161 C C . ALA A 1 143 ? -7.463 -9.197 15.986 1.00 96.81 143 ALA A C 1
ATOM 1163 O O . ALA A 1 143 ? -8.537 -9.432 16.539 1.00 96.81 143 ALA A O 1
ATOM 1164 N N . ASP A 1 144 ? -6.287 -9.490 16.536 1.00 94.75 144 ASP A N 1
ATOM 1165 C CA . ASP A 1 144 ? -6.169 -10.210 17.807 1.00 94.75 144 ASP A CA 1
ATOM 1166 C C . ASP A 1 144 ? -6.215 -9.305 19.051 1.00 94.75 144 ASP A C 1
ATOM 1168 O O . ASP A 1 144 ? -6.283 -9.789 20.185 1.00 94.75 144 ASP A O 1
ATOM 1172 N N . LYS A 1 145 ? -6.166 -7.978 18.876 1.00 96.50 145 LYS A N 1
ATOM 1173 C CA . LYS A 1 145 ? -6.157 -7.008 19.978 1.00 96.50 145 LYS A CA 1
ATOM 1174 C C . LYS A 1 145 ? -7.036 -5.802 19.684 1.00 96.50 145 LYS A C 1
ATOM 1176 O O . LYS A 1 145 ? -7.142 -5.348 18.551 1.00 96.50 145 LYS A O 1
ATOM 1181 N N . THR A 1 146 ? -7.579 -5.204 20.742 1.00 94.56 146 THR A N 1
ATOM 1182 C CA . THR A 1 146 ? -8.431 -4.006 20.649 1.00 94.56 146 THR A CA 1
ATOM 1183 C C . THR A 1 146 ? -7.701 -2.773 20.114 1.00 94.56 146 THR A C 1
ATOM 1185 O O . THR A 1 146 ? -8.333 -1.884 19.554 1.00 94.56 146 THR A O 1
ATOM 1188 N N . GLU A 1 147 ? -6.380 -2.698 20.297 1.00 95.94 147 GLU A N 1
ATOM 1189 C CA . GLU A 1 147 ? -5.545 -1.601 19.786 1.00 95.94 147 GLU A CA 1
ATOM 1190 C C . GLU A 1 147 ? -5.519 -1.536 18.250 1.00 95.94 147 GLU A C 1
ATOM 1192 O O . GLU A 1 147 ? -5.438 -0.439 17.703 1.00 95.94 147 GLU A O 1
ATOM 1197 N N . HIS A 1 148 ? -5.691 -2.675 17.565 1.00 97.56 148 HIS A N 1
ATOM 1198 C CA . HIS A 1 148 ? -5.654 -2.790 16.100 1.00 97.56 148 HIS A CA 1
ATOM 1199 C C . HIS A 1 148 ? -6.818 -2.083 15.385 1.00 97.56 148 HIS A C 1
ATOM 1201 O O . HIS A 1 148 ? -6.756 -1.879 14.177 1.00 97.56 148 HIS A O 1
ATOM 1207 N N . THR A 1 149 ? -7.890 -1.749 16.110 1.00 96.44 149 THR A N 1
ATOM 1208 C CA . THR A 1 149 ? -9.099 -1.113 15.559 1.00 96.44 149 THR A CA 1
ATOM 1209 C C . THR A 1 149 ? -9.527 0.118 16.363 1.00 96.44 149 THR A C 1
ATOM 1211 O O . THR A 1 149 ? -10.685 0.539 16.309 1.00 96.44 149 THR A O 1
ATOM 1214 N N . SER A 1 150 ? -8.642 0.646 17.207 1.00 94.31 150 SER A N 1
ATOM 1215 C CA . SER A 1 150 ? -8.991 1.695 18.163 1.00 94.31 150 SER A CA 1
ATOM 1216 C C . SER A 1 150 ? -9.336 3.037 17.508 1.00 94.31 150 SER A C 1
ATOM 1218 O O . SER A 1 150 ? -10.211 3.736 18.021 1.00 94.31 150 SER A O 1
ATOM 1220 N N . GLU A 1 151 ? -8.713 3.397 16.384 1.00 92.62 151 GLU A N 1
ATOM 1221 C CA . GLU A 1 151 ? -8.976 4.658 15.684 1.00 92.62 151 GLU A CA 1
ATOM 1222 C C . GLU A 1 151 ? -10.165 4.525 14.725 1.00 92.62 151 GLU A C 1
ATOM 1224 O O . GLU A 1 151 ? -11.062 5.372 14.732 1.00 92.62 151 GLU A O 1
ATOM 1229 N N . ILE A 1 152 ? -10.254 3.428 13.972 1.00 93.06 152 ILE A N 1
ATOM 1230 C CA . ILE A 1 152 ? -11.329 3.185 13.004 1.00 93.06 152 ILE A CA 1
ATOM 1231 C C . ILE A 1 152 ? -12.695 3.081 13.685 1.00 93.06 152 ILE A C 1
ATOM 1233 O O . ILE A 1 152 ? -13.685 3.568 13.144 1.00 93.06 152 ILE A O 1
ATOM 1237 N N . LEU A 1 153 ? -12.768 2.547 14.909 1.00 93.69 153 LEU A N 1
ATOM 1238 C CA . LEU A 1 153 ? -14.018 2.479 15.678 1.00 93.69 153 LEU A CA 1
ATOM 1239 C C . LEU A 1 153 ? -14.523 3.849 16.163 1.00 93.69 153 LEU A C 1
ATOM 1241 O O . LEU A 1 153 ? -15.662 3.947 16.613 1.00 93.69 153 LEU A O 1
ATOM 1245 N N . LYS A 1 154 ? -13.712 4.910 16.068 1.00 92.62 154 LYS A N 1
ATOM 1246 C CA . LYS A 1 154 ? -14.148 6.290 16.346 1.00 92.62 154 LYS A CA 1
ATOM 1247 C C . LYS A 1 154 ? -14.830 6.942 15.142 1.00 92.62 154 LYS A C 1
ATOM 1249 O O . LYS A 1 154 ? -15.388 8.030 15.283 1.00 92.62 154 LYS A O 1
ATOM 1254 N N . THR A 1 155 ? -14.754 6.325 13.962 1.00 89.75 155 THR A N 1
ATOM 1255 C CA . THR A 1 155 ? -15.399 6.838 12.748 1.00 89.75 155 THR A CA 1
ATOM 1256 C C . THR A 1 155 ? -16.916 6.674 12.821 1.00 89.75 155 THR A C 1
ATOM 1258 O O . THR A 1 155 ? -17.441 5.818 13.533 1.00 89.75 155 THR A O 1
ATOM 1261 N N . GLU A 1 156 ? -17.650 7.522 12.099 1.00 89.25 156 GLU A N 1
ATOM 1262 C CA . GLU A 1 156 ? -19.106 7.410 12.038 1.00 89.25 156 GLU A CA 1
ATOM 1263 C C . GLU A 1 156 ? -19.525 6.125 11.312 1.00 89.25 156 GLU A C 1
ATOM 1265 O O . GLU A 1 156 ? -18.893 5.690 10.344 1.00 89.25 156 GLU A O 1
ATOM 1270 N N . ASN A 1 157 ? -20.641 5.536 11.739 1.00 88.69 157 ASN A N 1
ATOM 1271 C CA . ASN A 1 157 ? -21.208 4.367 11.074 1.00 88.69 157 ASN A CA 1
ATOM 1272 C C . ASN A 1 157 ? -21.462 4.657 9.586 1.00 88.69 157 ASN A C 1
ATOM 1274 O O . ASN A 1 157 ? -22.053 5.679 9.241 1.00 88.69 157 ASN A O 1
ATOM 1278 N N . ASN A 1 158 ? -21.079 3.721 8.714 1.00 85.00 158 ASN A N 1
ATOM 1279 C CA . ASN A 1 158 ? -21.232 3.820 7.255 1.00 85.00 158 ASN A CA 1
ATOM 1280 C C . ASN A 1 158 ? -20.427 4.959 6.593 1.00 85.00 158 ASN A C 1
ATOM 1282 O O . ASN A 1 158 ? -20.711 5.319 5.453 1.00 85.00 158 ASN A O 1
ATOM 1286 N N . SER A 1 159 ? -19.426 5.525 7.278 1.00 84.81 159 SER A N 1
ATOM 1287 C CA . SER A 1 159 ? -18.554 6.568 6.708 1.00 84.81 159 SER A CA 1
ATOM 1288 C C . SER A 1 159 ? -17.411 6.023 5.844 1.00 84.81 159 SER A C 1
ATOM 1290 O O . SER A 1 159 ? -16.802 6.774 5.081 1.00 84.81 159 SER A O 1
ATOM 1292 N N . ILE A 1 160 ? -17.120 4.724 5.947 1.00 81.38 160 ILE A N 1
ATOM 1293 C CA . ILE A 1 160 ? -16.061 4.051 5.194 1.00 81.38 160 ILE A CA 1
ATOM 1294 C C . ILE A 1 160 ? -16.700 3.307 4.030 1.00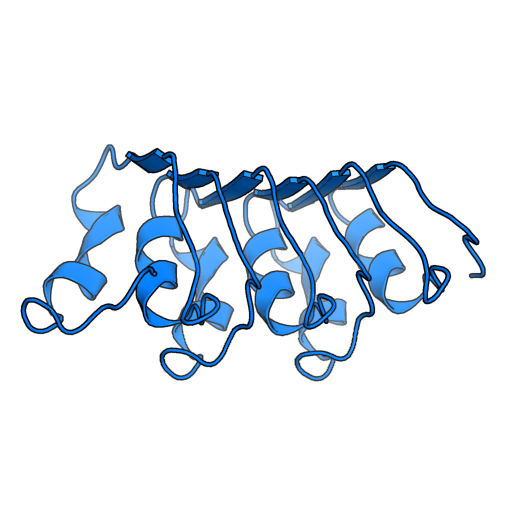 81.38 160 ILE A C 1
ATOM 1296 O O . ILE A 1 160 ? -17.538 2.428 4.223 1.00 81.38 160 ILE A O 1
ATOM 1300 N N . TRP A 1 161 ? -16.279 3.655 2.821 1.00 74.75 161 TRP A N 1
ATOM 1301 C CA . TRP A 1 161 ? -16.698 2.982 1.603 1.00 74.75 161 TRP A CA 1
ATOM 1302 C C . TRP A 1 161 ? -15.570 2.064 1.117 1.00 74.75 161 TRP A C 1
ATOM 1304 O O . TRP A 1 161 ? -14.428 2.505 0.985 1.00 74.75 161 TRP A O 1
ATOM 1314 N N . ALA A 1 162 ? -15.884 0.789 0.884 1.00 62.75 162 ALA A N 1
ATOM 1315 C CA . ALA A 1 162 ? -14.913 -0.259 0.551 1.00 62.75 162 ALA A CA 1
ATOM 1316 C C . ALA A 1 162 ? -15.173 -0.917 -0.822 1.00 62.75 162 ALA A C 1
ATOM 1318 O O . ALA A 1 162 ? -14.658 -2.005 -1.087 1.00 62.75 162 ALA A O 1
ATOM 1319 N N . GLY A 1 163 ? -15.945 -0.259 -1.696 1.00 58.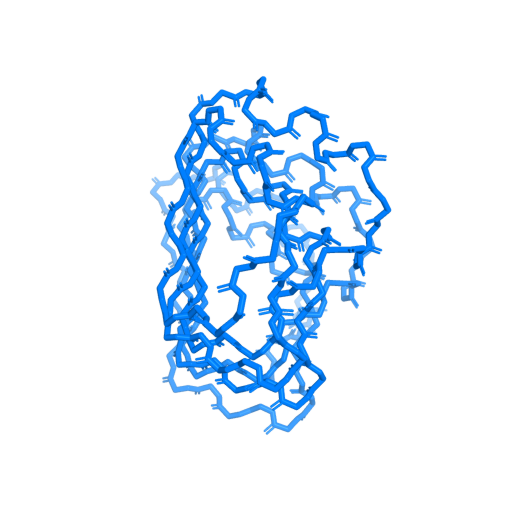09 163 GLY A N 1
ATOM 1320 C CA . GLY A 1 163 ? -16.499 -0.846 -2.925 1.00 58.09 163 GLY A CA 1
ATOM 1321 C C . GLY A 1 163 ? -18.017 -0.857 -2.891 1.00 58.09 163 GLY A C 1
ATOM 1322 O O . GLY A 1 163 ? -18.566 -1.373 -1.895 1.00 58.09 163 GLY A O 1
#

Radius of gyration: 14.93 Å; chains: 1; bounding box: 39×24×41 Å

Foldseek 3Di:
DEPEAEQEAAAEALRLVCQLVYDYDQQHAHAEDHYEYPDPVSCVVLLPDDFCNGEPHAYQEYEYEFLSLLCQRNYNYDQQHAHAEDEYEHPDLVSCPNLLPADFQNGEDEAYQEYEYEFLRVSNQRNHHYDPPHDHNYYYYYHPDPVSCVVVVVDDPPNGDDD